Protein AF-A0A0A9CSG0-F1 (afdb_monomer_lite)

pLDDT: mean 82.34, std 14.64, range [40.47, 94.25]

Radius of gyration: 18.24 Å; chains: 1; bounding box: 34×40×38 Å

Organism: Arundo donax (NCBI:txid35708)

Structure (mmCIF, N/CA/C/O backbone):
data_AF-A0A0A9CSG0-F1
#
_entry.i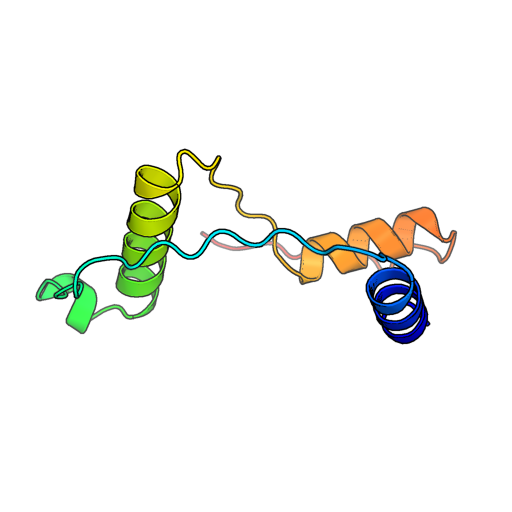d   AF-A0A0A9CSG0-F1
#
loop_
_atom_site.group_PDB
_atom_site.id
_atom_site.type_symbol
_atom_site.label_atom_id
_atom_site.label_alt_id
_atom_site.label_comp_id
_atom_site.label_asym_id
_atom_site.label_entity_id
_atom_site.label_seq_id
_atom_site.pdbx_PDB_ins_code
_atom_site.Cartn_x
_atom_site.Cartn_y
_atom_site.Cartn_z
_atom_site.occupancy
_atom_site.B_iso_or_equiv
_atom_site.auth_seq_id
_atom_site.auth_comp_id
_atom_site.auth_asym_id
_atom_site.auth_atom_id
_atom_site.pdbx_PDB_model_num
ATOM 1 N N . MET A 1 1 ? 7.540 13.965 -18.324 1.00 56.41 1 MET A N 1
ATOM 2 C CA . MET A 1 1 ? 7.242 12.725 -19.077 1.00 56.41 1 MET A CA 1
ATOM 3 C C . MET A 1 1 ? 7.851 11.530 -18.344 1.00 56.41 1 MET A C 1
ATOM 5 O O . MET A 1 1 ? 8.905 11.062 -18.739 1.00 56.41 1 MET A O 1
ATOM 9 N N . ASP A 1 2 ? 7.243 11.069 -17.246 1.00 68.50 2 ASP A N 1
ATOM 10 C CA . ASP A 1 2 ? 7.889 10.069 -16.365 1.00 68.50 2 ASP A CA 1
ATOM 11 C C . ASP A 1 2 ? 7.080 8.764 -16.207 1.00 68.50 2 ASP A C 1
ATOM 13 O O . ASP A 1 2 ? 7.654 7.681 -16.121 1.00 68.50 2 ASP A O 1
ATOM 17 N N . GLY A 1 3 ? 5.744 8.828 -16.286 1.00 75.44 3 GLY A N 1
ATOM 18 C CA . GLY A 1 3 ? 4.879 7.647 -16.149 1.00 75.44 3 GLY A CA 1
ATOM 19 C C . GLY A 1 3 ? 5.016 6.626 -17.286 1.00 75.44 3 GLY A C 1
ATOM 20 O O . GLY A 1 3 ? 5.142 5.436 -17.023 1.00 75.44 3 GLY A O 1
ATOM 21 N N . ALA A 1 4 ? 5.064 7.075 -18.546 1.00 83.25 4 ALA A N 1
ATOM 22 C CA . ALA A 1 4 ? 5.188 6.176 -19.701 1.00 83.25 4 ALA A CA 1
ATOM 23 C C . ALA A 1 4 ? 6.504 5.377 -19.685 1.00 83.25 4 ALA A C 1
ATOM 25 O O . ALA A 1 4 ? 6.516 4.187 -19.989 1.00 83.25 4 ALA A O 1
ATOM 26 N N . ARG A 1 5 ? 7.601 6.016 -19.259 1.00 82.88 5 ARG A N 1
ATOM 27 C CA . ARG A 1 5 ? 8.907 5.369 -19.089 1.00 82.88 5 ARG A CA 1
ATOM 28 C C . ARG A 1 5 ? 8.871 4.322 -17.973 1.00 82.88 5 ARG A C 1
ATOM 30 O O . ARG A 1 5 ? 9.386 3.229 -18.169 1.00 82.88 5 ARG A O 1
ATOM 37 N N . HIS A 1 6 ? 8.236 4.626 -16.838 1.00 83.31 6 HIS A N 1
ATOM 38 C CA . HIS A 1 6 ? 8.065 3.660 -15.747 1.00 83.31 6 HIS A CA 1
ATOM 39 C C . HIS A 1 6 ? 7.267 2.426 -16.187 1.00 83.31 6 HIS A C 1
ATOM 41 O O . HIS A 1 6 ? 7.675 1.309 -15.888 1.00 83.31 6 HIS A O 1
ATOM 47 N N . ILE A 1 7 ? 6.173 2.617 -16.932 1.00 86.50 7 ILE A N 1
ATOM 48 C CA . ILE A 1 7 ? 5.357 1.506 -17.447 1.00 86.50 7 ILE A CA 1
ATOM 49 C C . ILE A 1 7 ? 6.173 0.650 -18.421 1.00 86.50 7 ILE A C 1
ATOM 51 O O . ILE A 1 7 ? 6.188 -0.568 -18.289 1.00 86.50 7 ILE A O 1
ATOM 55 N N . PHE A 1 8 ? 6.895 1.272 -19.356 1.00 88.88 8 PHE A N 1
ATOM 56 C CA . PHE A 1 8 ? 7.756 0.546 -20.292 1.00 88.88 8 PHE A CA 1
ATOM 57 C C . PHE A 1 8 ? 8.814 -0.300 -19.565 1.00 88.88 8 PHE A C 1
ATOM 59 O O . PHE A 1 8 ? 8.952 -1.484 -19.854 1.00 88.88 8 PHE A O 1
ATOM 66 N N . LEU A 1 9 ? 9.506 0.270 -18.573 1.00 88.38 9 LEU A N 1
ATOM 67 C CA . LEU A 1 9 ? 10.514 -0.455 -17.791 1.00 88.38 9 LEU A CA 1
ATOM 68 C C . LEU A 1 9 ? 9.914 -1.602 -16.969 1.00 88.38 9 LEU A C 1
ATOM 70 O O . LEU A 1 9 ? 10.530 -2.660 -16.885 1.00 88.38 9 LEU A O 1
ATOM 74 N N . LEU A 1 10 ? 8.718 -1.418 -16.402 1.00 87.44 10 LEU A N 1
ATOM 75 C CA . LEU A 1 10 ? 8.005 -2.469 -15.672 1.00 87.44 10 LEU A CA 1
ATOM 76 C C . LEU A 1 10 ? 7.663 -3.658 -16.585 1.00 87.44 10 LEU A C 1
ATOM 78 O O . LEU A 1 10 ? 7.814 -4.807 -16.182 1.00 87.44 10 LEU A O 1
ATOM 82 N N . LEU A 1 11 ? 7.260 -3.389 -17.832 1.00 87.31 11 LEU A N 1
ATOM 83 C CA . LEU A 1 11 ? 6.961 -4.421 -18.834 1.00 87.31 11 LEU A CA 1
ATOM 84 C C . LEU A 1 11 ? 8.216 -5.162 -19.324 1.00 87.31 11 LEU A C 1
ATOM 86 O O . LEU A 1 11 ? 8.118 -6.304 -19.764 1.00 87.31 11 LEU A O 1
ATOM 90 N N . CYS A 1 12 ? 9.394 -4.541 -19.234 1.00 89.69 12 CYS A N 1
ATOM 91 C CA . CYS A 1 12 ? 10.672 -5.183 -19.550 1.00 89.69 12 CYS A CA 1
ATOM 92 C C . CYS A 1 12 ? 11.224 -6.060 -18.410 1.00 89.69 12 CYS A C 1
ATOM 94 O O . CYS A 1 12 ? 12.221 -6.755 -18.612 1.00 89.69 12 CYS A O 1
ATOM 96 N N . GLN A 1 13 ? 10.609 -6.056 -17.223 1.00 87.62 13 GLN A N 1
ATOM 97 C CA . GLN A 1 13 ? 10.980 -6.970 -16.142 1.00 87.62 13 GLN A CA 1
ATOM 98 C C . GLN A 1 13 ? 10.377 -8.352 -16.428 1.00 87.62 13 G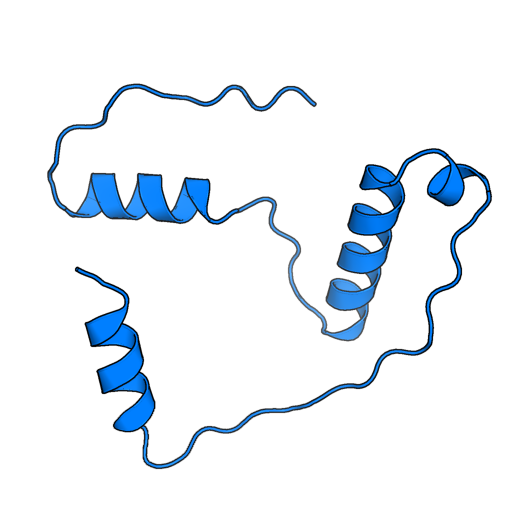LN A C 1
ATOM 100 O O . GLN A 1 13 ? 9.189 -8.579 -16.216 1.00 87.62 13 GLN A O 1
ATOM 105 N N . PHE A 1 14 ? 11.207 -9.281 -16.922 1.00 83.94 14 PHE A N 1
ATOM 106 C CA . PHE A 1 14 ? 10.802 -10.640 -17.324 1.00 83.94 14 PHE A CA 1
ATOM 107 C C . PHE A 1 14 ? 10.056 -11.412 -16.218 1.00 83.94 14 PHE A C 1
ATOM 109 O O . PHE A 1 14 ? 9.205 -12.246 -16.516 1.00 83.94 14 PHE A O 1
ATOM 116 N N . VAL A 1 15 ? 10.338 -11.108 -14.945 1.00 86.69 15 VAL A N 1
ATOM 117 C CA . VAL A 1 15 ? 9.600 -11.620 -13.783 1.00 86.69 15 VAL A CA 1
ATOM 118 C C . VAL A 1 15 ? 9.385 -10.489 -12.778 1.00 86.69 15 VAL A C 1
ATOM 120 O O . VAL A 1 15 ? 10.337 -9.815 -12.393 1.00 86.69 15 VAL A O 1
ATOM 123 N N . ASN A 1 16 ? 8.139 -10.316 -12.334 1.00 86.94 16 ASN A N 1
ATOM 124 C CA . ASN A 1 16 ? 7.751 -9.420 -11.247 1.00 86.94 16 ASN A CA 1
ATOM 125 C C . ASN A 1 16 ? 7.258 -10.272 -10.069 1.00 86.94 16 ASN A C 1
ATOM 127 O O . ASN A 1 16 ? 6.201 -10.895 -10.164 1.00 86.94 16 ASN A O 1
ATOM 131 N N . TYR A 1 17 ? 8.016 -10.319 -8.973 1.00 88.56 17 TYR A N 1
ATOM 132 C CA . TYR A 1 17 ? 7.587 -11.008 -7.754 1.00 88.56 17 TYR A CA 1
ATOM 133 C C . TYR A 1 17 ? 6.733 -10.067 -6.905 1.00 88.56 17 TYR A C 1
ATOM 135 O O . TYR A 1 17 ? 7.158 -8.959 -6.584 1.00 88.56 17 TYR A O 1
ATOM 143 N N . LEU A 1 18 ? 5.534 -10.518 -6.540 1.00 88.12 18 LEU A N 1
ATOM 144 C CA . LEU A 1 18 ? 4.618 -9.793 -5.667 1.00 88.12 18 LEU A CA 1
ATOM 145 C C . LEU A 1 18 ? 4.150 -10.727 -4.556 1.00 88.12 18 LEU A C 1
ATOM 147 O O . LEU A 1 18 ? 3.629 -11.807 -4.829 1.00 88.12 18 LEU A O 1
ATOM 151 N N . GLU A 1 19 ? 4.295 -10.279 -3.315 1.00 88.75 19 GLU A N 1
ATOM 152 C CA . GLU A 1 19 ? 3.695 -10.926 -2.156 1.00 88.75 19 GLU A CA 1
ATOM 153 C C . GLU A 1 19 ? 2.398 -10.202 -1.785 1.00 88.75 19 GLU A C 1
ATOM 155 O O . GLU A 1 19 ? 2.356 -8.973 -1.710 1.00 88.75 19 GLU A O 1
ATOM 160 N N . VAL A 1 20 ? 1.323 -10.964 -1.579 1.00 89.50 20 VAL A N 1
ATOM 161 C CA . VAL A 1 20 ? 0.013 -10.423 -1.203 1.00 89.50 20 VAL A CA 1
ATOM 162 C C . VAL A 1 20 ? -0.325 -10.900 0.200 1.00 89.50 20 VAL A C 1
ATOM 164 O O . VAL A 1 20 ? -0.613 -12.077 0.411 1.00 89.50 20 VAL A O 1
ATOM 167 N N . VAL A 1 21 ? -0.339 -9.966 1.148 1.00 88.94 21 VAL A N 1
ATOM 168 C CA . VAL A 1 21 ? -0.734 -10.221 2.536 1.00 88.94 21 VAL A CA 1
ATOM 169 C C . VAL A 1 21 ? -2.149 -9.696 2.756 1.00 88.94 21 VAL A C 1
ATOM 171 O O . VAL A 1 21 ? -2.439 -8.523 2.513 1.00 88.94 21 VAL A O 1
ATOM 174 N N . ARG A 1 22 ? -3.052 -10.568 3.213 1.00 90.81 22 ARG A N 1
ATOM 175 C CA . ARG A 1 22 ? -4.434 -10.194 3.531 1.00 90.81 22 ARG A CA 1
ATOM 176 C C . ARG A 1 22 ? -4.561 -9.868 5.014 1.00 90.81 22 ARG A C 1
ATOM 178 O O . ARG A 1 22 ? -4.525 -10.763 5.850 1.00 90.81 22 ARG A O 1
ATOM 185 N N . LEU A 1 23 ? -4.795 -8.596 5.310 1.00 91.69 23 LEU A N 1
ATOM 186 C CA . LEU A 1 23 ? -5.085 -8.128 6.662 1.00 91.69 23 LEU A CA 1
ATOM 187 C C . LEU A 1 23 ? -6.519 -8.493 7.096 1.00 91.69 23 LEU A C 1
ATOM 189 O O . LEU A 1 23 ? -7.417 -8.588 6.247 1.00 91.69 23 LEU A O 1
ATOM 193 N N . PRO A 1 24 ? -6.759 -8.692 8.406 1.00 91.56 24 PRO A N 1
ATOM 194 C CA . PRO A 1 24 ? -8.105 -8.845 8.944 1.00 91.56 24 PRO A CA 1
ATOM 195 C C . PRO A 1 24 ? -8.924 -7.558 8.767 1.00 91.56 24 PRO A C 1
ATOM 197 O O . PRO A 1 24 ? -8.386 -6.467 8.577 1.00 91.56 24 PRO A O 1
ATOM 200 N N . VAL A 1 25 ? -10.251 -7.686 8.836 1.00 91.56 25 VAL A N 1
ATOM 201 C CA . VAL A 1 25 ? -11.165 -6.540 8.728 1.00 91.56 25 VAL A CA 1
ATOM 202 C C . VAL A 1 25 ? -10.977 -5.623 9.939 1.00 91.56 25 VAL A C 1
ATOM 204 O O . VAL A 1 25 ? -11.136 -6.062 11.077 1.00 91.56 25 VAL A O 1
ATOM 207 N N . TYR A 1 26 ? -10.642 -4.359 9.684 1.00 91.88 26 TYR A N 1
ATOM 208 C CA . TYR A 1 26 ? -10.453 -3.345 10.717 1.00 91.88 26 TYR A CA 1
ATOM 209 C C . TYR A 1 26 ? -11.790 -2.700 11.104 1.00 91.88 26 TYR A C 1
ATOM 211 O O . TYR A 1 26 ? -12.530 -2.242 10.233 1.00 91.88 26 TYR A O 1
ATOM 219 N N . TYR A 1 27 ? -12.092 -2.665 12.404 1.00 92.38 27 TYR A N 1
ATOM 220 C CA . TYR A 1 27 ? -13.322 -2.079 12.938 1.00 92.38 27 TYR A CA 1
ATOM 221 C C . TYR A 1 27 ? -13.011 -0.760 13.660 1.00 92.38 27 TYR A C 1
ATOM 223 O O . TYR A 1 27 ? -12.261 -0.789 14.637 1.00 92.38 27 TYR A O 1
ATOM 231 N N . PRO A 1 28 ? -13.576 0.376 13.210 1.00 92.44 28 PRO A N 1
ATOM 232 C CA . PRO A 1 28 ? -13.322 1.676 13.818 1.00 92.44 28 PRO A CA 1
ATOM 233 C C . PRO A 1 28 ? -13.969 1.807 15.199 1.00 92.44 28 PRO A C 1
ATOM 235 O O . PRO A 1 28 ? -15.098 1.358 15.427 1.00 92.44 28 PRO A O 1
ATOM 238 N N . SER A 1 29 ? -13.267 2.498 16.090 1.00 91.75 29 SER A N 1
ATOM 239 C CA . SER A 1 29 ? -13.787 3.005 17.362 1.00 91.75 29 SER A CA 1
ATOM 240 C C . SER A 1 29 ? -14.740 4.192 17.159 1.00 91.75 29 SER A C 1
ATOM 242 O O . SER A 1 29 ? -14.754 4.809 16.098 1.00 91.75 29 SER A O 1
ATOM 244 N N . GLU A 1 30 ? -15.528 4.551 18.178 1.00 92.00 30 GLU A N 1
ATOM 245 C CA . GLU A 1 30 ? -16.457 5.698 18.107 1.00 92.00 30 GLU A CA 1
ATOM 246 C C . GLU A 1 30 ? -15.742 7.007 17.720 1.00 92.00 30 GLU A C 1
ATOM 248 O O . GLU A 1 30 ? -16.220 7.749 16.874 1.00 92.00 30 GLU A O 1
ATOM 253 N N . GLN A 1 31 ? -14.533 7.231 18.240 1.00 89.62 31 GLN A N 1
ATOM 254 C CA . GLN A 1 31 ? -13.721 8.417 17.936 1.00 89.62 31 GLN A CA 1
ATOM 255 C C . GLN A 1 31 ? -13.265 8.455 16.469 1.00 89.62 31 GLN A C 1
ATOM 257 O O . GLN A 1 31 ? -13.173 9.516 15.859 1.00 89.62 31 GLN A O 1
ATOM 262 N N . GLU A 1 32 ? -12.983 7.292 15.885 1.00 90.38 32 GLU A N 1
ATOM 263 C CA . GLU A 1 32 ? -12.599 7.170 14.475 1.00 90.38 32 GLU A CA 1
ATOM 264 C C . GLU A 1 32 ? -13.789 7.277 13.526 1.00 90.38 32 GLU A C 1
ATOM 266 O O . GLU A 1 32 ? -13.609 7.607 12.355 1.00 90.38 32 GLU A O 1
ATOM 271 N N . LYS A 1 33 ? -15.000 6.992 14.015 1.00 90.88 33 LYS A N 1
ATOM 272 C CA . LYS A 1 33 ? -16.228 7.248 13.257 1.00 90.88 33 LYS A CA 1
ATOM 273 C C . LYS A 1 33 ? -16.485 8.748 13.124 1.00 90.88 33 LYS A C 1
ATOM 275 O O . LYS A 1 33 ? -16.994 9.166 12.087 1.00 90.88 33 LYS A O 1
ATOM 280 N N . ASP A 1 34 ? -16.092 9.528 14.130 1.00 93.62 34 ASP A N 1
ATOM 281 C CA . ASP A 1 34 ? -16.239 10.983 14.135 1.00 93.62 34 ASP A CA 1
ATOM 282 C C . ASP A 1 34 ? -15.138 11.696 13.325 1.00 93.62 34 ASP A C 1
ATOM 284 O O . ASP A 1 34 ? -15.429 12.675 12.635 1.00 93.62 34 ASP A O 1
ATOM 288 N N . ASP A 1 35 ? -13.888 11.203 13.354 1.00 94.25 35 ASP A N 1
ATOM 289 C CA . ASP A 1 35 ? -12.777 11.752 12.557 1.00 94.25 35 ASP A CA 1
ATOM 290 C C . ASP A 1 35 ? -12.235 10.764 11.496 1.00 94.25 35 ASP A C 1
ATOM 292 O O . ASP A 1 35 ? -11.444 9.860 11.808 1.00 94.25 35 ASP A O 1
ATOM 296 N N . PRO A 1 36 ? -12.543 10.981 10.201 1.00 91.69 36 PRO A N 1
ATOM 297 C CA . PRO A 1 36 ? -12.054 10.122 9.126 1.00 91.69 36 PRO A CA 1
ATOM 298 C C . PRO A 1 36 ? -10.531 10.199 8.9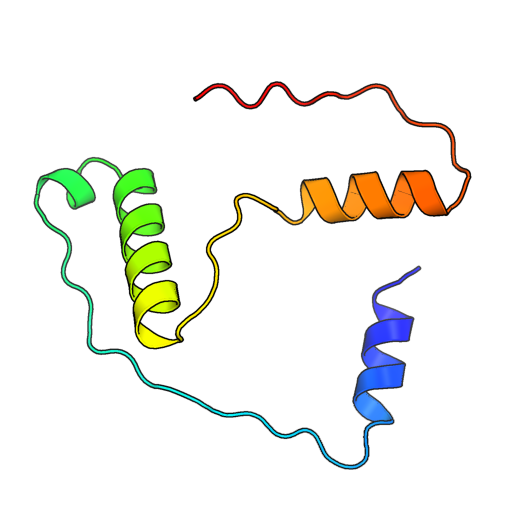18 1.00 91.69 36 PRO A C 1
ATOM 300 O O . PRO A 1 36 ? -9.936 9.247 8.401 1.00 91.69 36 PRO A O 1
ATOM 303 N N . LYS A 1 37 ? -9.865 11.302 9.301 1.00 92.00 37 LYS A N 1
ATOM 304 C CA . LYS A 1 37 ? -8.399 11.406 9.196 1.00 92.00 37 LYS A CA 1
ATOM 305 C C . LYS A 1 37 ? -7.723 10.510 10.228 1.00 92.00 37 LYS A C 1
ATOM 307 O O . LYS A 1 37 ? -6.749 9.828 9.898 1.00 92.00 37 LYS A O 1
ATOM 312 N N . LEU A 1 38 ? -8.249 10.484 11.453 1.00 93.38 38 LEU A N 1
ATOM 313 C CA . LEU A 1 38 ? -7.776 9.607 12.520 1.00 93.38 38 LEU A CA 1
ATOM 314 C C . LEU A 1 38 ? -7.877 8.134 12.110 1.00 93.38 38 LEU A C 1
ATOM 316 O O . LEU A 1 38 ? -6.885 7.410 12.216 1.00 93.38 38 LEU A O 1
ATOM 320 N N . TYR A 1 39 ? -9.013 7.731 11.533 1.00 94.25 39 TYR A N 1
ATOM 321 C CA . TYR A 1 39 ? -9.199 6.386 10.988 1.00 94.25 39 TYR A CA 1
ATOM 322 C C . TYR A 1 39 ? -8.127 6.023 9.948 1.00 94.25 39 TYR A C 1
ATOM 324 O O . TYR A 1 39 ? -7.432 5.013 10.076 1.00 94.25 39 TYR A O 1
ATOM 332 N N . ALA A 1 40 ? -7.923 6.875 8.935 1.00 92.62 40 ALA A N 1
ATOM 333 C CA . ALA A 1 40 ? -6.924 6.632 7.893 1.00 92.62 40 ALA A CA 1
ATOM 334 C C . ALA A 1 40 ? -5.498 6.523 8.465 1.00 92.62 40 ALA A C 1
ATOM 336 O O . ALA A 1 40 ? -4.692 5.704 8.012 1.00 92.62 40 ALA A O 1
ATOM 337 N N . ASN A 1 41 ? -5.184 7.325 9.484 1.00 92.62 41 ASN A N 1
ATOM 338 C CA . ASN A 1 41 ? -3.894 7.294 10.161 1.00 92.62 41 ASN A CA 1
ATOM 339 C C . ASN A 1 41 ? -3.679 5.994 10.943 1.00 92.62 41 ASN A C 1
ATOM 341 O O . ASN A 1 41 ? -2.578 5.441 10.899 1.00 92.62 41 ASN A O 1
ATOM 345 N N . ASN A 1 42 ? -4.705 5.491 11.624 1.00 93.81 42 ASN A N 1
ATOM 346 C CA . ASN A 1 42 ? -4.623 4.255 12.395 1.00 93.81 42 ASN A CA 1
ATOM 347 C C . ASN A 1 42 ? -4.563 3.017 11.493 1.00 93.81 42 ASN A C 1
ATOM 349 O O . ASN A 1 42 ? -3.705 2.160 11.705 1.00 93.81 42 ASN A O 1
ATOM 353 N N . VAL A 1 43 ? -5.350 2.975 10.412 1.00 93.56 43 VAL A N 1
ATOM 354 C CA . VAL A 1 43 ? -5.250 1.918 9.387 1.00 93.56 43 VAL A CA 1
ATOM 355 C C . VAL A 1 43 ? -3.855 1.893 8.758 1.00 93.56 43 VAL A C 1
ATOM 357 O O . VAL A 1 43 ? -3.248 0.833 8.619 1.00 93.56 43 VAL A O 1
ATOM 360 N N . ARG A 1 44 ? -3.292 3.059 8.425 1.00 93.12 44 ARG A N 1
ATOM 361 C CA . ARG A 1 44 ? -1.923 3.162 7.900 1.00 93.12 44 ARG A CA 1
ATOM 362 C C . ARG A 1 44 ? -0.879 2.625 8.882 1.00 93.12 44 ARG A C 1
ATOM 364 O O . ARG A 1 44 ? 0.049 1.943 8.453 1.00 93.12 44 ARG A O 1
ATOM 371 N N . LYS A 1 45 ? -1.020 2.916 10.180 1.00 92.69 45 LYS A N 1
ATOM 372 C CA . LYS A 1 45 ? -0.137 2.364 11.221 1.00 92.69 45 LYS A CA 1
ATOM 373 C C . LYS A 1 45 ? -0.249 0.843 11.303 1.00 92.69 45 LYS A C 1
ATOM 375 O O . LYS A 1 45 ? 0.780 0.182 11.372 1.00 92.69 45 LYS A O 1
ATOM 380 N N . LEU A 1 46 ? -1.466 0.303 11.244 1.00 93.19 46 LEU A N 1
ATOM 381 C CA . LEU A 1 46 ? -1.708 -1.140 11.260 1.00 93.19 46 LEU A CA 1
ATOM 382 C C . LEU A 1 46 ? -1.012 -1.841 10.086 1.00 93.19 46 LEU A C 1
ATOM 384 O O . LEU A 1 46 ? -0.283 -2.804 10.299 1.00 93.19 46 LEU A O 1
ATOM 388 N N . ILE A 1 47 ? -1.180 -1.321 8.865 1.00 93.31 47 ILE A N 1
ATOM 389 C CA . ILE A 1 47 ? -0.537 -1.868 7.658 1.00 93.31 47 ILE A CA 1
ATOM 390 C C . ILE A 1 47 ? 0.989 -1.854 7.799 1.00 93.31 47 ILE A C 1
ATOM 392 O O . ILE A 1 47 ? 1.653 -2.836 7.475 1.00 93.31 47 ILE A O 1
ATOM 396 N N . ALA A 1 48 ? 1.552 -0.744 8.284 1.00 93.00 48 ALA A N 1
ATOM 397 C CA . ALA A 1 48 ? 2.995 -0.621 8.451 1.00 93.00 48 ALA A CA 1
ATOM 398 C C . ALA A 1 48 ? 3.545 -1.576 9.516 1.00 93.00 48 ALA A C 1
ATOM 400 O O . ALA A 1 48 ? 4.612 -2.148 9.321 1.00 93.00 48 ALA A O 1
ATOM 401 N N . MET A 1 49 ? 2.812 -1.772 10.612 1.00 91.31 49 MET A N 1
ATOM 402 C CA . MET A 1 49 ? 3.203 -2.685 11.682 1.00 91.31 49 MET A CA 1
ATOM 403 C C . MET A 1 49 ? 3.215 -4.141 11.206 1.00 91.31 49 MET A C 1
ATOM 405 O O . MET A 1 49 ? 4.193 -4.839 11.454 1.00 91.31 49 MET A O 1
ATOM 409 N N . GLU A 1 50 ? 2.185 -4.578 10.476 1.00 91.94 50 GLU A N 1
ATOM 410 C CA . GLU A 1 50 ? 2.127 -5.949 9.951 1.00 91.94 50 GLU A CA 1
ATOM 411 C C . GLU A 1 50 ? 3.221 -6.207 8.904 1.00 91.94 50 GLU A C 1
ATOM 413 O O . GLU A 1 50 ? 3.856 -7.256 8.896 1.00 91.94 50 GLU A O 1
ATOM 418 N N . GLY A 1 51 ? 3.473 -5.229 8.028 1.00 89.19 51 GLY A N 1
ATOM 419 C CA . GLY A 1 51 ? 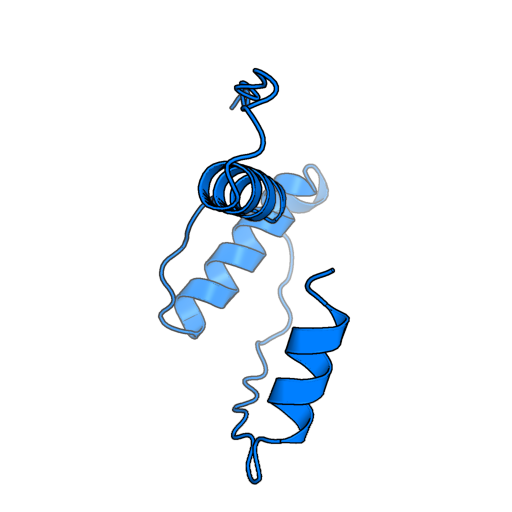4.489 -5.335 6.980 1.00 89.19 51 GLY A CA 1
ATOM 420 C C . GLY A 1 51 ? 5.921 -5.036 7.435 1.00 89.19 51 GLY A C 1
ATOM 421 O O . GLY A 1 51 ? 6.812 -5.006 6.588 1.00 89.19 51 GLY A O 1
ATOM 422 N N . ASN A 1 5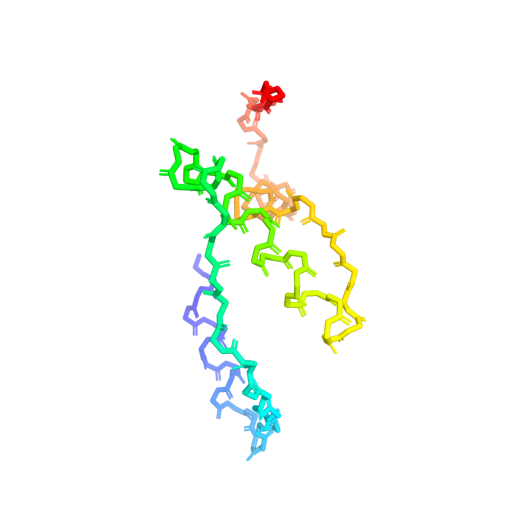2 ? 6.148 -4.752 8.726 1.00 90.81 52 ASN A N 1
ATOM 423 C CA . ASN A 1 52 ? 7.427 -4.269 9.265 1.00 90.81 52 ASN A CA 1
ATOM 424 C C . ASN A 1 52 ? 8.020 -3.093 8.450 1.00 90.81 52 ASN A C 1
ATOM 426 O O . ASN A 1 52 ? 9.208 -3.053 8.122 1.00 90.81 52 ASN A O 1
ATOM 430 N N . LEU A 1 53 ? 7.159 -2.146 8.070 1.00 89.88 53 LEU A N 1
ATOM 431 C CA . LEU A 1 53 ? 7.494 -0.998 7.230 1.00 89.88 53 LEU A CA 1
ATOM 432 C C . LEU A 1 53 ? 7.760 0.246 8.081 1.00 89.88 53 LEU A C 1
ATOM 434 O O . LEU A 1 53 ? 7.077 0.517 9.069 1.00 89.88 53 LEU A O 1
ATOM 438 N N . ILE A 1 54 ? 8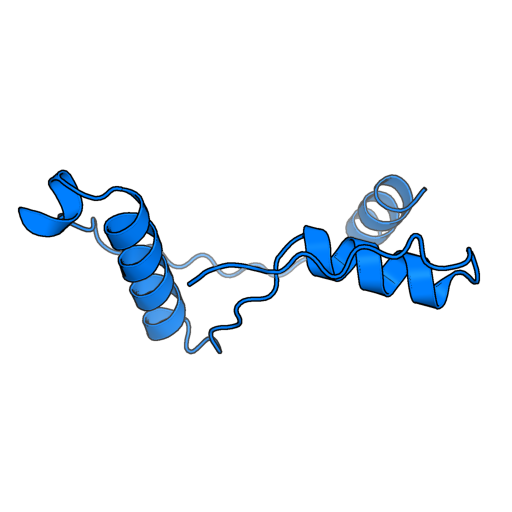.707 1.074 7.639 1.00 91.56 54 ILE A N 1
ATOM 439 C CA . ILE A 1 54 ? 8.966 2.377 8.256 1.00 91.56 54 ILE A CA 1
ATOM 440 C C . ILE A 1 54 ? 7.895 3.368 7.794 1.00 91.56 54 ILE A C 1
ATOM 442 O O . ILE A 1 54 ? 7.736 3.632 6.600 1.00 91.56 54 ILE A O 1
ATOM 446 N N . LEU A 1 55 ? 7.177 3.959 8.748 1.00 90.88 55 LEU A N 1
ATOM 447 C CA . LEU A 1 55 ? 6.244 5.043 8.463 1.00 90.88 55 LEU A CA 1
ATOM 448 C C . LEU A 1 55 ? 7.009 6.317 8.104 1.00 90.88 55 LEU A C 1
ATOM 450 O O . LEU A 1 55 ? 7.838 6.798 8.871 1.00 90.88 55 LEU A O 1
ATOM 454 N N . SER A 1 56 ? 6.671 6.901 6.959 1.00 88.69 56 SER A N 1
ATOM 455 C CA . SER A 1 56 ? 7.134 8.229 6.571 1.00 88.69 56 SER A CA 1
ATOM 456 C C . SER A 1 56 ? 5.947 9.108 6.195 1.00 88.69 56 SER A C 1
ATOM 458 O O . SER A 1 56 ? 4.936 8.632 5.678 1.00 88.69 56 SER A O 1
ATOM 460 N N . ASN A 1 57 ? 6.065 10.407 6.465 1.00 86.06 57 ASN A N 1
ATOM 461 C CA . ASN A 1 57 ? 5.044 11.400 6.114 1.00 86.06 57 ASN A CA 1
ATOM 462 C C . ASN A 1 57 ? 5.201 11.926 4.676 1.00 86.06 57 ASN A C 1
ATOM 464 O O . ASN A 1 57 ? 4.582 12.931 4.324 1.00 86.06 57 ASN A O 1
ATOM 468 N N . LEU A 1 58 ? 6.029 11.254 3.869 1.00 86.19 58 LEU A N 1
ATOM 469 C CA . LEU A 1 58 ? 6.322 11.610 2.488 1.00 86.19 58 LEU A CA 1
ATOM 470 C C . LEU A 1 58 ? 5.137 11.249 1.595 1.00 86.19 58 LEU A C 1
ATOM 472 O O . LEU A 1 58 ? 4.679 10.107 1.556 1.00 86.19 58 LEU A O 1
ATOM 476 N N . GLY A 1 59 ? 4.650 12.240 0.862 1.00 86.00 59 GLY A N 1
ATOM 477 C CA . GLY A 1 59 ? 3.568 12.096 -0.093 1.00 86.00 59 GLY A CA 1
ATOM 478 C C . GLY A 1 59 ? 4.020 12.250 -1.541 1.00 86.00 59 GLY A C 1
ATOM 479 O O . GLY A 1 59 ? 5.179 12.499 -1.877 1.00 86.00 59 GLY A O 1
ATOM 480 N N . LEU A 1 60 ? 3.041 12.159 -2.439 1.00 81.88 60 LEU A N 1
ATOM 481 C CA . LEU A 1 60 ? 3.253 12.386 -3.867 1.00 81.88 60 LEU A CA 1
ATOM 482 C C . LEU A 1 60 ? 3.708 13.825 -4.171 1.00 81.88 60 LEU A C 1
ATOM 484 O O . LEU A 1 60 ? 4.442 14.037 -5.134 1.00 81.88 60 LEU A O 1
ATOM 488 N N . ALA A 1 61 ? 3.275 14.802 -3.369 1.00 85.94 61 ALA A N 1
ATOM 489 C CA . ALA A 1 61 ? 3.694 16.194 -3.506 1.00 85.94 61 ALA A CA 1
ATOM 490 C C . ALA A 1 61 ? 5.206 16.343 -3.282 1.00 85.94 61 ALA A C 1
ATOM 492 O O . ALA A 1 61 ? 5.888 16.901 -4.139 1.00 85.94 61 ALA A O 1
ATOM 493 N N . ASP A 1 62 ? 5.737 15.738 -2.217 1.00 88.62 62 ASP A N 1
ATOM 494 C CA . ASP A 1 62 ? 7.169 15.770 -1.897 1.00 88.62 62 ASP A CA 1
ATOM 495 C C . ASP A 1 62 ? 8.003 15.134 -3.015 1.00 88.62 62 ASP A C 1
ATOM 497 O O . ASP A 1 62 ? 8.993 15.710 -3.467 1.00 88.62 62 ASP A O 1
ATOM 501 N N . LYS A 1 63 ? 7.542 13.995 -3.560 1.00 84.50 63 LYS A N 1
ATOM 502 C CA . LYS A 1 63 ? 8.172 13.358 -4.729 1.00 84.50 63 LYS A CA 1
ATOM 503 C C . LYS A 1 63 ? 8.251 14.311 -5.927 1.00 84.50 63 LYS A C 1
ATOM 505 O O . LYS A 1 63 ? 9.272 14.346 -6.613 1.00 84.50 63 LYS A O 1
ATOM 510 N N . ARG A 1 64 ? 7.180 15.062 -6.212 1.00 84.56 64 ARG A N 1
ATOM 511 C CA . ARG A 1 64 ? 7.143 16.005 -7.346 1.00 84.56 64 ARG A CA 1
ATOM 512 C C . ARG A 1 64 ? 8.101 17.172 -7.138 1.00 84.56 64 ARG A C 1
ATOM 514 O O . ARG A 1 64 ? 8.785 17.536 -8.088 1.00 84.56 64 ARG A O 1
ATOM 521 N N . VAL A 1 65 ? 8.171 17.718 -5.922 1.00 87.56 65 VAL A N 1
ATOM 522 C CA . VAL A 1 65 ? 9.106 18.798 -5.571 1.00 87.56 65 VAL A CA 1
ATOM 523 C C . VAL A 1 65 ? 10.549 18.325 -5.735 1.00 87.56 65 VAL A C 1
ATOM 525 O O . VAL A 1 65 ? 11.333 18.976 -6.420 1.00 87.56 65 VAL A O 1
ATOM 528 N N . TYR A 1 66 ? 10.879 17.150 -5.196 1.00 85.19 66 TYR A N 1
ATOM 529 C CA . TYR A 1 66 ? 12.216 16.570 -5.319 1.00 85.19 66 TYR A CA 1
ATOM 530 C C . TYR A 1 66 ? 12.615 16.335 -6.783 1.00 85.19 66 TYR A C 1
ATOM 532 O O . TYR A 1 66 ? 13.696 16.724 -7.216 1.00 85.19 66 TYR A O 1
ATOM 540 N N . HIS A 1 67 ? 11.717 15.758 -7.583 1.00 80.69 67 HIS A N 1
ATOM 541 C CA . HIS A 1 67 ? 11.974 15.520 -9.001 1.00 80.69 67 HIS A CA 1
ATOM 542 C C . HIS A 1 67 ? 12.051 16.822 -9.819 1.00 80.69 67 HIS A C 1
ATOM 544 O O . HIS A 1 67 ? 12.750 16.864 -10.826 1.00 80.69 67 HIS A O 1
ATOM 550 N N . ALA A 1 68 ? 11.359 17.893 -9.418 1.00 83.62 68 ALA A N 1
ATOM 551 C CA . ALA A 1 68 ? 11.516 19.206 -10.042 1.00 83.62 68 ALA A CA 1
ATOM 552 C C . ALA A 1 68 ? 12.908 19.791 -9.756 1.00 83.62 68 ALA A C 1
ATOM 554 O O . ALA A 1 68 ? 13.569 20.244 -10.688 1.00 83.62 68 ALA A O 1
ATOM 555 N N . ALA A 1 69 ? 13.378 19.686 -8.507 1.00 85.38 69 ALA A N 1
ATOM 556 C CA . ALA A 1 69 ? 14.707 20.142 -8.103 1.00 85.38 69 ALA A CA 1
ATOM 557 C C . ALA A 1 69 ? 15.842 19.395 -8.828 1.00 85.38 69 ALA A C 1
ATOM 559 O O . ALA A 1 69 ? 16.819 20.016 -9.225 1.00 85.38 69 ALA A O 1
ATOM 560 N N . LEU A 1 70 ? 15.702 18.082 -9.049 1.00 81.88 70 LEU A N 1
ATOM 561 C CA . LEU A 1 70 ? 16.701 17.283 -9.773 1.00 81.88 70 LEU A CA 1
ATOM 562 C C . LEU A 1 70 ? 16.792 17.579 -11.279 1.00 81.88 70 LEU A C 1
ATOM 564 O O . LEU A 1 70 ? 17.788 17.222 -11.898 1.00 81.88 70 LEU A O 1
ATOM 568 N N . ASN A 1 71 ? 15.759 18.170 -11.885 1.00 77.56 71 ASN A N 1
ATOM 569 C CA . ASN A 1 71 ? 15.711 18.421 -13.331 1.00 77.56 71 ASN A CA 1
ATOM 570 C C . ASN A 1 71 ? 16.113 19.859 -13.716 1.00 77.56 71 ASN A C 1
ATOM 572 O O . ASN A 1 71 ? 15.780 20.285 -14.818 1.00 77.56 71 ASN A O 1
ATOM 576 N N . ASP A 1 72 ? 16.769 20.612 -12.822 1.00 64.50 72 ASP A N 1
ATOM 577 C CA . ASP A 1 72 ? 17.230 22.001 -13.036 1.00 64.50 72 ASP A CA 1
ATOM 578 C C . ASP A 1 72 ? 16.148 22.999 -13.505 1.00 64.50 72 ASP A C 1
ATOM 580 O O . ASP A 1 72 ? 16.441 24.095 -13.985 1.00 64.50 72 ASP A O 1
ATOM 584 N N . ASN A 1 73 ? 14.868 22.680 -13.300 1.00 59.72 73 ASN A N 1
ATOM 585 C CA . ASN A 1 73 ? 13.785 23.644 -13.458 1.00 59.72 73 ASN A CA 1
ATOM 586 C C . ASN A 1 73 ? 13.606 24.363 -12.118 1.00 59.72 73 ASN A C 1
ATOM 588 O O . ASN A 1 73 ? 13.053 23.794 -11.178 1.00 59.72 73 ASN A O 1
ATOM 592 N N . SER A 1 74 ? 14.117 25.596 -12.038 1.00 55.88 74 SER A N 1
ATOM 593 C CA . SER A 1 74 ? 14.044 26.519 -10.894 1.00 55.88 74 SER A CA 1
ATOM 594 C C . SER A 1 74 ? 12.821 26.298 -9.991 1.00 55.88 74 SER A C 1
ATOM 596 O O . SER A 1 74 ? 11.686 26.356 -10.473 1.00 55.88 74 SER A O 1
ATOM 598 N N . LEU A 1 75 ? 13.059 26.096 -8.687 1.00 56.94 75 LEU A N 1
ATOM 599 C CA . LEU A 1 75 ? 12.019 25.982 -7.660 1.00 56.94 75 LEU A CA 1
ATOM 600 C C . LEU A 1 75 ? 10.963 27.094 -7.818 1.00 56.94 75 LEU A C 1
ATOM 602 O O . LEU A 1 75 ? 11.302 28.267 -7.644 1.00 56.94 75 LEU A O 1
ATOM 606 N N . PRO A 1 76 ? 9.671 26.776 -8.013 1.00 47.03 76 PRO A N 1
ATOM 607 C CA . PRO A 1 76 ? 8.627 27.668 -7.553 1.00 47.03 76 PRO A CA 1
ATOM 608 C C . PRO A 1 76 ? 8.636 27.563 -6.027 1.00 47.03 76 PRO A C 1
ATOM 610 O O . PRO A 1 76 ? 8.402 26.487 -5.474 1.00 47.03 76 PRO A O 1
ATOM 613 N N . GLY A 1 77 ? 8.968 28.660 -5.348 1.00 55.81 77 GLY A N 1
ATOM 614 C CA . GLY A 1 77 ? 8.887 28.751 -3.896 1.00 55.81 77 GLY A CA 1
ATOM 615 C C . GLY A 1 77 ? 7.492 28.353 -3.420 1.00 55.81 77 GLY A C 1
ATOM 616 O O . GLY A 1 77 ? 6.535 29.099 -3.582 1.00 55.81 77 GLY A O 1
ATOM 617 N N . ALA A 1 78 ? 7.376 27.157 -2.859 1.00 47.66 78 ALA A N 1
ATOM 618 C CA . ALA A 1 78 ? 6.189 26.691 -2.167 1.00 47.66 78 ALA A CA 1
ATOM 619 C C . ALA A 1 78 ? 6.638 25.674 -1.117 1.00 47.66 78 ALA A C 1
ATOM 621 O O . ALA A 1 78 ? 6.426 24.468 -1.241 1.00 47.66 78 ALA A O 1
ATOM 622 N N . LEU A 1 79 ? 7.295 26.188 -0.073 1.00 48.34 79 LEU A N 1
ATOM 623 C CA . LEU A 1 79 ? 7.212 25.582 1.250 1.00 48.34 79 LEU A CA 1
ATOM 624 C C . LEU A 1 79 ? 5.723 25.541 1.599 1.00 48.34 79 LEU A C 1
ATOM 626 O O . LEU A 1 79 ? 5.147 26.538 2.026 1.00 48.34 79 LEU A O 1
ATOM 630 N N . HIS A 1 80 ? 5.078 24.409 1.333 1.00 49.25 80 HIS A N 1
ATOM 631 C CA . HIS A 1 80 ? 3.754 24.153 1.865 1.00 49.25 80 HIS A CA 1
ATOM 632 C C . HIS A 1 80 ? 3.942 23.920 3.360 1.00 49.25 80 HIS A C 1
ATOM 634 O O . HIS A 1 80 ? 4.345 22.838 3.787 1.00 49.25 80 HIS A O 1
ATOM 640 N N . GLN A 1 81 ? 3.698 24.965 4.144 1.00 48.53 81 GLN A N 1
ATOM 641 C CA . GLN A 1 81 ? 3.515 24.857 5.581 1.00 48.53 81 GLN A CA 1
ATOM 642 C C . GLN A 1 81 ? 2.359 23.874 5.782 1.00 48.53 81 GLN A C 1
ATOM 644 O O . GLN A 1 81 ? 1.242 24.084 5.310 1.00 48.53 81 GLN A O 1
ATOM 649 N N . LYS A 1 82 ? 2.688 22.688 6.283 1.00 46.94 82 LYS A N 1
ATOM 650 C CA . LYS A 1 82 ? 1.713 21.653 6.587 1.00 46.94 82 LYS A CA 1
ATOM 651 C C . LYS A 1 82 ? 1.380 21.880 8.052 1.00 46.94 82 LYS A C 1
ATOM 653 O O . LYS A 1 82 ? 2.162 21.474 8.903 1.00 46.94 82 LYS A O 1
ATOM 658 N N . ASP A 1 83 ? 0.318 22.643 8.296 1.00 44.75 83 ASP A N 1
ATOM 659 C CA . ASP A 1 83 ? -0.221 22.816 9.642 1.00 44.75 83 ASP A CA 1
ATOM 660 C C . ASP A 1 83 ? -0.609 21.439 10.207 1.00 44.75 83 ASP A C 1
ATOM 662 O O . ASP A 1 83 ? -1.085 20.572 9.458 1.00 44.75 83 ASP A O 1
ATOM 666 N N . ASP A 1 84 ? -0.304 21.265 11.495 1.00 40.47 84 ASP A N 1
ATOM 667 C CA . ASP A 1 84 ? -0.422 20.040 12.297 1.00 40.47 84 ASP A CA 1
ATOM 668 C C . ASP A 1 84 ? -1.813 19.375 12.259 1.00 40.47 84 ASP A C 1
ATOM 670 O O . ASP A 1 84 ? -2.846 20.089 12.258 1.00 40.47 84 ASP A O 1
#

Secondary structure (DSSP, 8-state):
--HHHHHHHHHT-S--------PPPP---HHHHH-HHHHHHHHHHHHHHHTTPPP----HHHHHHHHHHHTT------------

Sequence (84 aa):
MDGARHIFLLLCQFVNYLEVVRLPVYYPSEQEKDDPKLYANNVRKLIAMEGNLILSNLGLADKRVYHAALNDNSLPGALHQKDD

Foldseek 3Di:
DPVVVVVVVVVVPPDDDDDDDDDDDDDDDPVCVVPVVVVVVVVVVVVCVVVVHDDDPDDPVNVVQVVCVVVPNDDPDDPPPPDD